Protein AF-A0A936VNC8-F1 (afdb_monomer)

Secondary structure (DSSP, 8-state):
-PPP-------GGGS-HHHHHHHHHHHHHHHS------EEEE--S-HHHHHHHHHSTTTTTT-EEEEETTEEEEEEEGGGHHHHHHHHHHTT--PPP-

Structure (mmCIF, N/CA/C/O backbone):
data_AF-A0A936VNC8-F1
#
_entry.id   AF-A0A936VNC8-F1
#
loop_
_atom_site.group_PDB
_atom_site.id
_atom_site.type_symbol
_atom_site.label_atom_id
_atom_site.label_alt_id
_atom_site.label_comp_id
_atom_site.label_asym_id
_atom_site.label_entity_id
_atom_site.label_seq_id
_atom_site.pdbx_PDB_ins_code
_atom_site.Cartn_x
_atom_site.Cartn_y
_atom_site.Cartn_z
_atom_site.occupancy
_atom_site.B_iso_or_equiv
_atom_site.auth_seq_id
_atom_site.auth_comp_id
_atom_site.auth_asym_id
_atom_site.auth_atom_id
_atom_site.pdbx_PDB_model_num
ATOM 1 N N . MET A 1 1 ? -25.454 -30.195 37.331 1.00 46.62 1 MET A N 1
ATOM 2 C CA . MET A 1 1 ? -26.028 -29.157 36.448 1.00 46.62 1 MET A CA 1
ATOM 3 C C . MET A 1 1 ? -25.389 -27.834 36.845 1.00 46.62 1 MET A C 1
ATOM 5 O O . MET A 1 1 ? -25.536 -27.481 38.009 1.00 46.62 1 MET A O 1
ATOM 9 N N . PRO A 1 2 ? -24.613 -27.156 35.985 1.00 41.59 2 PRO A N 1
ATOM 10 C CA . PRO A 1 2 ? -24.171 -25.800 36.295 1.00 41.59 2 PRO A CA 1
ATOM 11 C C . PRO A 1 2 ? -25.379 -24.846 36.201 1.00 41.59 2 PRO A C 1
ATOM 13 O O . PRO A 1 2 ? -26.286 -25.108 35.404 1.00 41.59 2 PRO A O 1
ATOM 16 N N . PRO A 1 3 ? -25.443 -23.783 37.019 1.00 46.22 3 PRO A N 1
ATOM 17 C CA . PRO A 1 3 ? -26.521 -22.805 36.937 1.00 46.22 3 PRO A CA 1
ATOM 18 C C . PRO A 1 3 ? -26.450 -22.025 35.611 1.00 46.22 3 PRO A C 1
ATOM 20 O O . PRO A 1 3 ? -25.364 -21.881 35.041 1.00 46.22 3 PRO A O 1
ATOM 23 N N . PRO A 1 4 ? -27.588 -21.520 35.103 1.00 52.34 4 PRO A N 1
ATOM 24 C CA . PRO A 1 4 ? -27.605 -20.707 33.897 1.00 52.34 4 PRO A CA 1
ATOM 25 C C . PRO A 1 4 ? -26.870 -19.391 34.164 1.00 52.34 4 PRO A C 1
ATOM 27 O O . PRO A 1 4 ? -27.148 -18.697 35.142 1.00 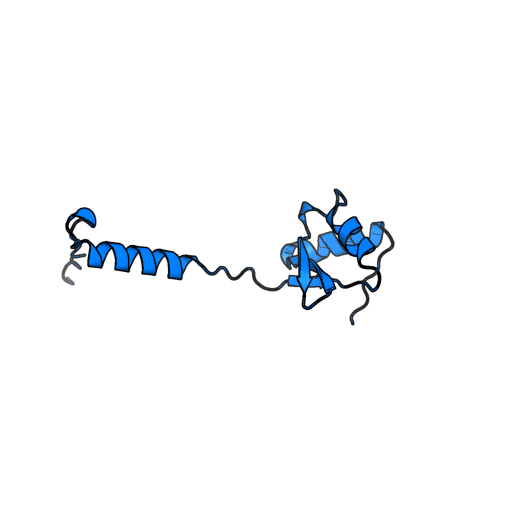52.34 4 PRO A O 1
ATOM 30 N N . ILE A 1 5 ? -25.928 -19.045 33.288 1.00 57.81 5 ILE A N 1
ATOM 31 C CA . ILE A 1 5 ? -25.276 -17.736 33.297 1.00 57.81 5 ILE A CA 1
ATOM 32 C C . ILE A 1 5 ? -26.345 -16.716 32.893 1.00 57.81 5 ILE A C 1
ATOM 34 O O . ILE A 1 5 ? -26.715 -16.624 31.724 1.00 57.81 5 ILE A O 1
ATOM 38 N N . GLN A 1 6 ? -26.885 -15.981 33.865 1.00 53.06 6 GLN A N 1
ATOM 39 C CA . GLN A 1 6 ? -27.715 -14.813 33.590 1.00 53.06 6 GLN A CA 1
ATOM 40 C C . GLN A 1 6 ? -26.813 -13.722 33.011 1.00 53.06 6 GLN A C 1
ATOM 42 O O . GLN A 1 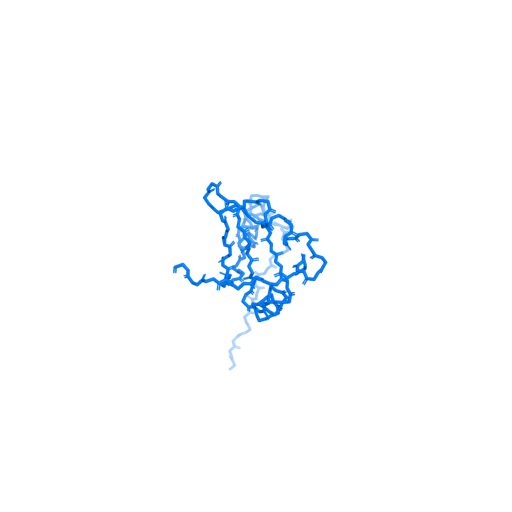6 ? -26.021 -13.110 33.724 1.00 53.06 6 GLN A O 1
ATOM 47 N N . LEU A 1 7 ? -26.931 -13.475 31.708 1.00 53.66 7 LEU A N 1
ATOM 48 C CA . LEU A 1 7 ? -26.474 -12.226 31.108 1.00 53.66 7 LEU A CA 1
ATOM 49 C C . LEU A 1 7 ? -27.412 -11.122 31.605 1.00 53.66 7 LEU A C 1
ATOM 51 O O . LEU A 1 7 ? -28.473 -10.885 31.034 1.00 53.66 7 LEU A O 1
ATOM 55 N N . SER A 1 8 ? -27.056 -10.493 32.723 1.00 57.09 8 SER A N 1
ATOM 56 C CA . SER A 1 8 ? -27.738 -9.303 33.223 1.00 57.09 8 SER A CA 1
ATOM 57 C C . SER A 1 8 ? -27.496 -8.147 32.249 1.00 57.09 8 SER A C 1
ATOM 59 O O . SER A 1 8 ? -26.429 -7.535 32.267 1.00 57.09 8 SER A O 1
ATOM 61 N N . GLY A 1 9 ? -28.461 -7.865 31.379 1.00 61.00 9 GLY A N 1
ATOM 62 C CA . GLY A 1 9 ? -28.442 -6.697 30.504 1.00 61.00 9 GLY A CA 1
ATOM 63 C C . GLY A 1 9 ? -29.726 -5.902 30.678 1.00 61.00 9 GLY A C 1
ATOM 64 O O . GLY A 1 9 ? -30.786 -6.377 30.279 1.00 61.00 9 GLY A O 1
ATOM 65 N N . GLN A 1 10 ? -29.635 -4.710 31.272 1.00 64.25 10 GLN A N 1
ATOM 66 C CA . GLN A 1 10 ? -30.673 -3.700 31.068 1.00 64.25 10 GLN A CA 1
ATOM 67 C C . GLN A 1 10 ? -30.575 -3.174 29.625 1.00 64.25 10 GLN A C 1
ATOM 69 O O . GLN A 1 10 ? -29.463 -3.111 29.086 1.00 64.25 10 GLN A O 1
ATOM 74 N N . PRO A 1 11 ? -31.704 -2.813 28.991 1.00 66.62 11 PRO A N 1
ATOM 75 C CA . PRO A 1 11 ? -31.713 -2.112 27.712 1.00 66.62 11 PRO A CA 1
ATOM 76 C C . PRO A 1 11 ? -30.776 -0.898 27.753 1.00 66.62 11 PRO A C 1
ATOM 78 O O . PRO A 1 11 ? -30.741 -0.163 28.740 1.00 66.62 11 PRO A O 1
ATOM 81 N N . ALA A 1 12 ? -29.982 -0.687 26.699 1.00 62.72 12 ALA A N 1
ATOM 82 C CA . ALA A 1 12 ? -28.958 0.363 26.681 1.00 62.72 12 ALA A CA 1
ATOM 83 C C . ALA A 1 12 ? -29.545 1.774 26.889 1.00 62.72 12 ALA A C 1
ATOM 85 O O . ALA A 1 12 ? -28.882 2.675 27.396 1.00 62.72 12 ALA A O 1
ATOM 86 N N . ASP A 1 13 ? -30.801 1.944 26.505 1.00 70.75 13 ASP A N 1
ATOM 87 C CA . ASP A 1 13 ? -31.668 3.103 26.650 1.00 70.75 13 ASP A CA 1
ATOM 88 C C . ASP A 1 13 ? -32.123 3.383 28.093 1.00 70.75 13 ASP A C 1
ATOM 90 O O . ASP A 1 13 ? -32.429 4.537 28.401 1.00 70.75 13 ASP A O 1
ATOM 94 N N . GLU A 1 14 ? -32.064 2.392 28.988 1.00 79.81 14 GLU A N 1
ATOM 95 C CA . GLU A 1 14 ? -32.303 2.556 30.430 1.00 79.81 14 GLU A CA 1
ATOM 96 C C . GLU A 1 14 ? -31.065 3.062 31.189 1.00 79.81 14 GLU A C 1
ATOM 98 O O . GLU A 1 14 ? -31.171 3.489 32.342 1.00 79.81 14 GLU A O 1
ATOM 103 N N . PHE A 1 15 ? -29.881 3.064 30.566 1.00 78.94 15 PHE A N 1
ATOM 104 C CA . PHE A 1 15 ? -28.675 3.545 31.230 1.00 78.94 15 PHE A CA 1
ATOM 105 C C . PHE A 1 15 ? -28.653 5.077 31.380 1.00 78.94 15 PHE A C 1
ATOM 107 O O . PHE A 1 15 ? -29.044 5.816 30.464 1.00 78.94 15 PHE A O 1
ATOM 114 N N . PRO A 1 16 ? -28.084 5.592 32.491 1.00 90.12 16 PRO A N 1
ATOM 115 C CA . PRO A 1 16 ? -27.771 7.009 32.623 1.00 90.12 16 PRO A CA 1
ATOM 116 C C . PRO A 1 16 ? -26.973 7.511 31.415 1.00 90.12 16 PRO A C 1
ATOM 118 O O . PRO A 1 16 ? -26.106 6.811 30.890 1.00 90.12 16 PRO A O 1
ATOM 121 N N . GLN A 1 17 ? -27.238 8.743 30.976 1.00 86.69 17 GLN A N 1
ATOM 122 C CA . GLN A 1 17 ? -26.612 9.323 29.780 1.00 86.69 17 GLN A CA 1
ATOM 123 C C . GLN A 1 17 ? -25.080 9.205 29.78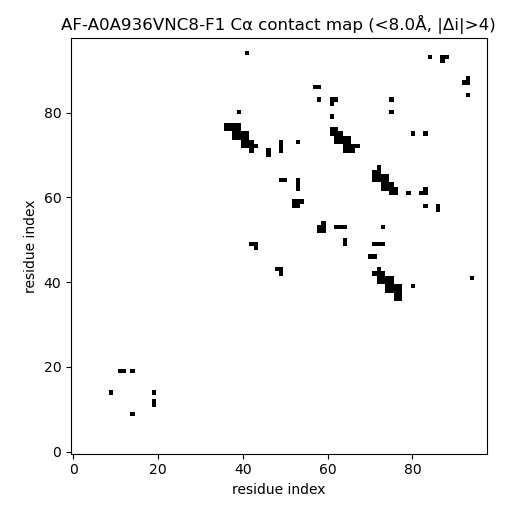9 1.00 86.69 17 GLN A C 1
ATOM 125 O O . GLN A 1 17 ? -24.490 8.840 28.776 1.00 86.69 17 GLN A O 1
ATOM 130 N N . THR A 1 18 ? -24.447 9.426 30.941 1.00 90.44 18 THR A N 1
ATOM 131 C CA . THR A 1 18 ? -22.996 9.293 31.124 1.00 90.44 18 THR A CA 1
ATOM 132 C C . THR A 1 18 ? -22.481 7.891 30.790 1.00 90.44 18 THR A C 1
ATOM 134 O O . THR A 1 18 ? -21.432 7.753 30.167 1.00 90.44 18 THR A O 1
ATOM 137 N N . VAL A 1 19 ? -23.228 6.848 31.164 1.00 88.75 19 VAL A N 1
ATOM 138 C CA . VAL A 1 19 ? -22.857 5.448 30.914 1.00 88.75 19 VAL A CA 1
ATOM 139 C C . VAL A 1 19 ? -22.977 5.116 29.425 1.00 88.75 19 VAL A C 1
ATOM 141 O O . VAL A 1 19 ? -22.095 4.466 28.872 1.00 88.75 19 VAL A O 1
ATOM 144 N N . ARG A 1 20 ? -24.013 5.625 28.745 1.00 87.69 20 ARG A N 1
ATOM 145 C CA . ARG A 1 20 ? -24.165 5.462 27.288 1.00 87.69 20 ARG A CA 1
ATOM 146 C C . ARG A 1 20 ? -23.009 6.100 26.518 1.00 87.69 20 ARG A C 1
ATOM 148 O O . ARG A 1 20 ? -22.380 5.432 25.705 1.00 87.69 20 ARG A O 1
ATOM 155 N N . VAL A 1 21 ? -22.669 7.350 26.844 1.00 91.31 21 VAL A N 1
ATOM 156 C CA . VAL A 1 21 ? -21.540 8.064 26.219 1.00 91.31 21 VAL A CA 1
ATOM 157 C C . VAL A 1 21 ? -20.222 7.320 26.444 1.00 91.31 21 VAL A C 1
ATOM 159 O O . VAL A 1 21 ? -19.417 7.202 25.525 1.00 91.31 21 VAL A O 1
ATOM 162 N N . PHE A 1 22 ? -20.018 6.761 27.640 1.00 91.06 22 PHE A N 1
ATOM 163 C CA . PHE A 1 22 ? -18.839 5.953 27.941 1.00 91.06 22 PHE A CA 1
ATOM 164 C C . PHE A 1 22 ? -18.733 4.703 27.050 1.00 91.06 22 PHE A C 1
ATOM 166 O O . PHE A 1 22 ? -17.667 4.444 26.486 1.00 91.06 22 PHE A O 1
ATOM 173 N N . PHE A 1 23 ? -19.821 3.944 26.881 1.00 90.69 23 PHE A N 1
ATOM 174 C CA . PHE A 1 23 ? -19.825 2.766 26.006 1.00 90.69 23 PHE A CA 1
ATOM 175 C C . PHE A 1 23 ? -19.647 3.126 24.527 1.00 90.69 23 PHE A C 1
ATOM 177 O O . PHE A 1 23 ? -18.933 2.419 23.811 1.00 90.69 23 PHE A O 1
ATOM 184 N N . ASP A 1 24 ? -20.226 4.237 24.074 1.00 89.94 24 ASP A N 1
ATOM 185 C CA . ASP A 1 24 ? -20.027 4.734 22.712 1.00 89.94 24 ASP A CA 1
ATOM 186 C C . ASP A 1 24 ? -18.562 5.106 22.462 1.00 89.94 24 ASP A C 1
ATOM 188 O O . ASP A 1 24 ? -17.989 4.737 21.434 1.00 89.94 24 ASP A O 1
ATOM 192 N N . ASP A 1 25 ? -17.933 5.801 23.409 1.00 93.25 25 ASP A N 1
ATOM 193 C CA . ASP A 1 25 ? -16.523 6.175 23.323 1.00 93.25 25 ASP A CA 1
ATOM 194 C C . ASP A 1 25 ? -15.611 4.947 23.349 1.00 93.25 25 ASP A C 1
ATOM 196 O O . ASP A 1 25 ? -14.652 4.872 22.575 1.00 93.25 25 ASP A O 1
ATOM 200 N N . MET A 1 26 ? -15.920 3.953 24.186 1.00 91.94 26 MET A N 1
ATOM 201 C CA . MET A 1 26 ? -15.214 2.673 24.179 1.00 91.94 26 MET A CA 1
ATOM 202 C C . MET A 1 26 ? -15.343 1.967 22.831 1.00 91.94 26 MET A C 1
ATOM 204 O O . MET A 1 26 ? -14.335 1.554 22.263 1.00 91.94 26 MET A O 1
ATOM 208 N N . THR A 1 27 ? -16.558 1.859 22.297 1.00 90.06 27 THR A N 1
ATOM 209 C CA . THR A 1 27 ? -16.820 1.177 21.023 1.00 90.06 27 THR A CA 1
ATOM 210 C C . THR A 1 27 ? -16.084 1.864 19.876 1.00 90.06 27 THR A C 1
ATOM 212 O O . THR A 1 27 ? -15.439 1.201 19.062 1.00 90.06 27 THR A O 1
ATOM 215 N N . ARG A 1 28 ? -16.090 3.204 19.854 1.00 89.62 28 ARG A N 1
ATOM 216 C CA . ARG A 1 28 ? -15.318 3.988 18.882 1.00 89.62 28 ARG A CA 1
ATOM 217 C C . ARG A 1 28 ? -13.826 3.714 18.992 1.00 89.62 28 ARG A C 1
ATOM 219 O O . ARG A 1 28 ? -13.194 3.463 17.974 1.00 89.62 28 ARG A O 1
ATOM 226 N N . ARG A 1 29 ? -13.258 3.739 20.201 1.00 92.50 29 ARG A N 1
ATOM 227 C CA . ARG A 1 29 ? -11.817 3.514 20.413 1.00 92.50 29 ARG A CA 1
ATOM 228 C C . ARG A 1 29 ? -11.395 2.096 20.045 1.00 92.50 29 ARG A C 1
ATOM 230 O O . ARG A 1 29 ? -10.374 1.930 19.387 1.00 92.50 29 ARG A O 1
ATOM 237 N N . LEU A 1 30 ? -12.190 1.097 20.422 1.00 89.56 30 LEU A N 1
ATOM 238 C CA . LEU A 1 30 ? -11.920 -0.308 20.111 1.00 89.56 30 LEU A CA 1
ATOM 239 C C . LEU A 1 30 ? -11.959 -0.583 18.599 1.00 89.56 30 LEU A C 1
ATOM 241 O O . LEU A 1 30 ? -11.189 -1.406 18.117 1.00 89.56 30 LEU A O 1
ATOM 245 N N . GLY A 1 31 ? -12.811 0.120 17.847 1.00 86.44 31 GLY A N 1
ATOM 246 C CA . GLY A 1 31 ? -12.905 -0.003 16.387 1.00 86.44 31 GLY A CA 1
ATOM 247 C C . GLY A 1 31 ? -12.045 0.979 15.582 1.00 86.44 31 GLY A C 1
ATOM 248 O O . GLY A 1 31 ? -12.066 0.919 14.351 1.00 86.44 31 GLY A O 1
ATOM 249 N N . ALA A 1 32 ? -11.327 1.898 16.237 1.00 90.56 32 ALA A N 1
ATOM 250 C CA . ALA A 1 32 ? -10.627 2.998 15.567 1.00 90.56 32 ALA A CA 1
ATOM 251 C C . ALA A 1 32 ? -9.364 2.553 14.821 1.00 90.56 32 ALA A C 1
ATOM 253 O O . ALA A 1 32 ? -8.973 3.186 13.841 1.00 90.56 32 ALA A O 1
ATOM 254 N N . LEU A 1 33 ? -8.716 1.486 15.288 1.00 91.50 33 LEU A N 1
ATOM 255 C CA . LEU A 1 33 ? -7.472 0.991 14.717 1.00 91.50 33 LEU A CA 1
ATOM 256 C C . LEU A 1 33 ? -7.718 -0.310 13.967 1.00 91.50 33 LEU A C 1
ATOM 258 O O . LEU A 1 33 ? -8.407 -1.209 14.446 1.00 91.50 33 LEU A O 1
ATOM 262 N N . ARG A 1 34 ? -7.127 -0.406 12.778 1.00 86.75 34 ARG A N 1
ATOM 263 C CA . ARG A 1 34 ? -7.098 -1.628 11.979 1.00 86.75 34 ARG A CA 1
ATOM 264 C C . ARG A 1 34 ? -5.658 -1.926 11.623 1.00 86.75 34 ARG A C 1
ATOM 266 O O . ARG A 1 34 ? -4.986 -1.083 11.035 1.00 86.75 34 ARG A O 1
ATOM 273 N N . ASP A 1 35 ? -5.214 -3.122 11.975 1.00 89.44 35 ASP A N 1
ATOM 274 C CA . ASP A 1 35 ? -3.970 -3.661 11.453 1.00 89.44 35 ASP A CA 1
ATOM 275 C C . ASP A 1 35 ? -4.249 -4.235 10.059 1.00 89.44 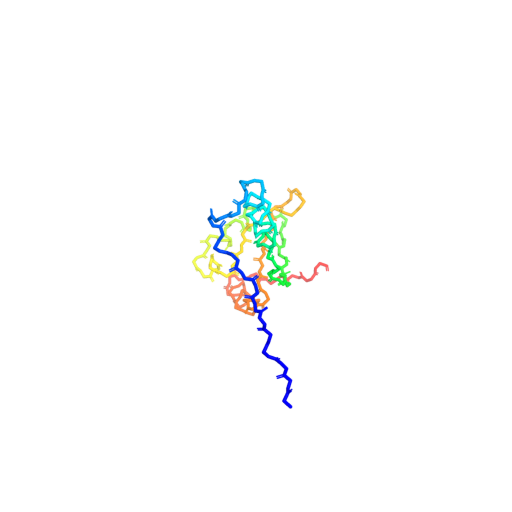35 ASP A C 1
ATOM 277 O O . ASP A 1 35 ? -5.137 -5.071 9.888 1.00 89.44 35 ASP A O 1
ATOM 281 N N . SER A 1 36 ? -3.531 -3.725 9.061 1.00 84.00 36 SER A N 1
ATOM 282 C CA . SER A 1 36 ? -3.617 -4.195 7.671 1.00 84.00 36 SER A CA 1
ATOM 283 C C . SER A 1 36 ? -2.447 -5.100 7.285 1.00 84.00 36 SER A C 1
ATOM 285 O O . SER A 1 36 ? -2.314 -5.464 6.122 1.00 84.00 36 SER A O 1
ATOM 287 N N . GLY A 1 37 ? -1.612 -5.478 8.255 1.00 88.31 37 GLY A N 1
ATOM 288 C CA . GLY A 1 37 ? -0.476 -6.357 8.057 1.00 88.31 37 GLY A CA 1
ATOM 289 C C . GLY A 1 37 ? 0.721 -5.667 7.408 1.00 88.31 37 GLY A C 1
ATOM 290 O O . GLY A 1 37 ? 0.903 -4.449 7.471 1.00 88.31 37 GLY A O 1
ATOM 291 N N . LYS A 1 38 ? 1.585 -6.490 6.812 1.00 91.12 38 LYS A N 1
ATOM 292 C CA . LYS A 1 38 ? 2.817 -6.039 6.163 1.00 91.12 38 LYS A CA 1
ATOM 293 C C . LYS A 1 38 ? 2.508 -5.459 4.791 1.00 91.12 38 LYS A C 1
ATOM 295 O O . LYS A 1 38 ? 1.664 -5.970 4.064 1.00 91.12 38 LYS A O 1
ATOM 300 N N . GLN A 1 39 ? 3.245 -4.416 4.433 1.00 93.50 39 GLN A N 1
ATOM 301 C CA . GLN A 1 39 ? 3.193 -3.821 3.105 1.00 93.50 39 GLN A CA 1
ATOM 302 C C . GLN A 1 39 ? 4.612 -3.659 2.579 1.00 93.50 39 GLN A C 1
ATOM 304 O O . GLN A 1 39 ? 5.523 -3.272 3.316 1.00 93.50 39 GLN A O 1
ATOM 309 N N . LEU A 1 40 ? 4.795 -3.957 1.298 1.00 93.12 40 LEU A N 1
ATOM 310 C CA . LEU A 1 40 ? 6.018 -3.634 0.589 1.00 93.12 40 LEU A CA 1
ATOM 311 C C . LEU A 1 40 ? 6.011 -2.137 0.265 1.00 93.12 40 LEU A C 1
ATOM 313 O O . LEU A 1 40 ? 5.069 -1.619 -0.335 1.00 93.12 40 LEU A O 1
ATOM 317 N N . LEU A 1 41 ? 7.092 -1.465 0.651 1.00 94.19 41 LEU A N 1
ATOM 318 C CA . LEU A 1 41 ? 7.359 -0.073 0.320 1.00 94.19 41 LEU A CA 1
ATOM 319 C C . LEU A 1 41 ? 8.193 -0.006 -0.963 1.00 94.19 41 LEU A C 1
ATOM 321 O O . LEU A 1 41 ? 9.260 -0.615 -1.045 1.00 94.19 41 LEU A O 1
ATOM 325 N N . LEU A 1 42 ? 7.709 0.734 -1.956 1.00 94.06 42 LEU A N 1
ATOM 326 C CA . LEU A 1 42 ? 8.446 1.052 -3.173 1.00 94.06 42 LEU A CA 1
ATOM 327 C C . LEU A 1 42 ? 8.737 2.549 -3.220 1.00 94.06 42 LEU A C 1
ATOM 329 O O . LEU A 1 42 ? 7.824 3.377 -3.204 1.00 94.06 42 LEU A O 1
ATOM 333 N N . GLU A 1 43 ? 10.019 2.870 -3.329 1.00 93.25 43 GLU A N 1
ATOM 334 C CA . GLU A 1 43 ? 10.533 4.230 -3.441 1.00 93.25 43 GLU A CA 1
ATOM 335 C C . GLU A 1 43 ? 11.158 4.438 -4.822 1.00 93.25 43 GLU A C 1
ATOM 337 O O . GLU A 1 43 ? 11.581 3.488 -5.490 1.00 93.25 43 GLU A O 1
ATOM 342 N N . ALA A 1 44 ? 11.210 5.692 -5.255 1.00 91.50 44 ALA A N 1
ATOM 343 C CA . ALA A 1 44 ? 11.906 6.100 -6.462 1.00 91.50 44 ALA A CA 1
ATOM 344 C C . ALA A 1 44 ? 12.550 7.468 -6.240 1.00 91.50 44 ALA A C 1
ATOM 346 O O . ALA A 1 44 ? 12.009 8.299 -5.509 1.00 91.50 44 ALA A O 1
ATOM 347 N N . ASP A 1 45 ? 13.677 7.705 -6.909 1.00 89.69 45 ASP A N 1
ATOM 348 C CA . ASP A 1 45 ? 14.329 9.019 -6.913 1.00 89.69 45 ASP A CA 1
ATOM 349 C C . ASP A 1 45 ? 13.470 10.072 -7.630 1.00 89.69 45 ASP A C 1
ATOM 351 O O . ASP A 1 45 ? 13.492 11.247 -7.269 1.00 89.69 45 ASP A O 1
ATOM 355 N N . ASP A 1 46 ? 12.689 9.641 -8.628 1.00 90.00 46 ASP A N 1
ATOM 356 C CA . ASP A 1 46 ? 11.712 10.477 -9.318 1.00 90.00 46 ASP A CA 1
ATOM 357 C C . ASP A 1 46 ? 10.320 10.360 -8.655 1.00 90.00 46 ASP A C 1
ATOM 359 O O . ASP A 1 46 ? 9.660 9.319 -8.779 1.00 90.00 46 ASP A O 1
ATOM 363 N N . PRO A 1 47 ? 9.824 11.416 -7.984 1.00 80.69 47 PRO A N 1
ATOM 364 C CA . PRO A 1 47 ? 8.510 11.404 -7.345 1.00 80.69 47 PRO A CA 1
ATOM 365 C C . PRO A 1 47 ? 7.342 11.331 -8.345 1.00 80.69 47 PRO A C 1
ATOM 367 O O . PRO A 1 47 ? 6.250 10.868 -7.988 1.00 80.69 47 PRO A O 1
ATOM 370 N N . PHE A 1 48 ? 7.538 11.753 -9.599 1.00 90.75 48 PHE A N 1
ATOM 371 C CA . PHE A 1 48 ? 6.494 11.679 -10.623 1.00 90.75 48 PHE A CA 1
ATOM 372 C C . PHE A 1 48 ? 6.244 10.240 -11.063 1.00 90.75 48 PHE A C 1
ATOM 374 O O . PHE A 1 48 ? 5.088 9.861 -11.265 1.00 90.75 48 PHE A O 1
ATOM 381 N N . LEU A 1 49 ? 7.294 9.416 -11.111 1.00 94.25 49 LEU A N 1
ATOM 382 C CA . LEU A 1 49 ? 7.195 8.004 -11.471 1.00 94.25 49 LEU A CA 1
ATOM 383 C C . LEU A 1 49 ? 6.209 7.251 -10.569 1.00 94.25 49 LEU A C 1
ATOM 385 O O . LEU A 1 49 ? 5.364 6.503 -11.057 1.00 94.25 49 LEU A O 1
ATOM 389 N N . LEU A 1 50 ? 6.283 7.454 -9.253 1.00 94.62 50 LEU A N 1
ATOM 390 C CA . LEU A 1 50 ? 5.400 6.771 -8.302 1.00 94.62 50 LEU A CA 1
ATOM 391 C C . LEU A 1 50 ? 3.941 7.187 -8.481 1.00 94.62 50 LEU A C 1
ATOM 393 O O . LEU A 1 50 ? 3.043 6.347 -8.425 1.00 94.62 50 LEU A O 1
ATOM 397 N N . THR A 1 51 ? 3.710 8.470 -8.758 1.00 93.25 51 THR A N 1
ATOM 398 C CA . THR A 1 51 ? 2.372 8.997 -9.040 1.00 93.25 51 THR A CA 1
ATOM 399 C C . THR A 1 51 ? 1.825 8.439 -10.353 1.00 93.25 51 THR A C 1
ATOM 401 O O . THR A 1 51 ? 0.653 8.068 -10.436 1.00 93.25 51 THR A O 1
ATOM 404 N N . GLU A 1 52 ? 2.661 8.324 -11.384 1.00 94.75 52 GLU A N 1
ATOM 405 C CA . GLU A 1 52 ? 2.272 7.711 -12.651 1.00 94.75 52 GLU A CA 1
ATOM 406 C C . GLU A 1 52 ? 1.919 6.228 -12.459 1.00 94.75 52 GLU A C 1
ATOM 408 O O . GLU A 1 52 ? 0.843 5.783 -12.865 1.00 94.75 52 GLU A O 1
ATOM 413 N N . LEU A 1 53 ? 2.785 5.469 -11.782 1.00 95.06 53 LEU A N 1
ATOM 414 C CA . LEU A 1 53 ? 2.570 4.054 -11.481 1.00 95.06 53 LEU A CA 1
ATOM 415 C C . LEU A 1 53 ? 1.296 3.831 -10.653 1.00 95.06 53 LEU A C 1
ATOM 417 O O . LEU A 1 53 ? 0.546 2.905 -10.959 1.00 95.06 53 LEU A O 1
ATOM 421 N N . ALA A 1 54 ? 1.006 4.698 -9.677 1.00 95.06 54 ALA A N 1
ATOM 422 C CA . ALA A 1 54 ? -0.226 4.651 -8.885 1.00 95.06 54 ALA A CA 1
ATOM 423 C C . ALA A 1 54 ? -1.493 4.821 -9.737 1.00 95.06 54 ALA A C 1
ATOM 425 O O . ALA A 1 54 ? -2.520 4.211 -9.457 1.00 95.06 54 ALA A O 1
ATOM 426 N N . ASN A 1 55 ? -1.430 5.641 -10.788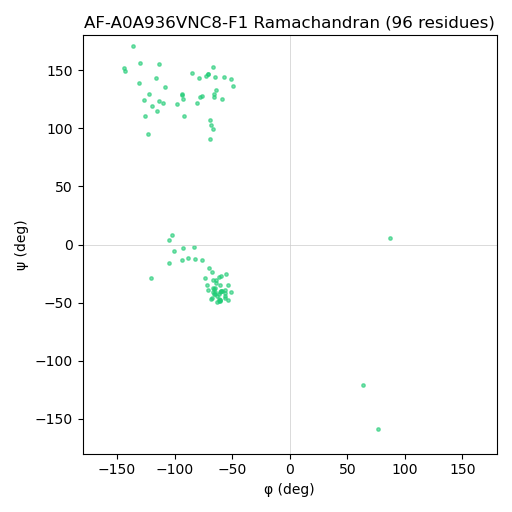 1.00 95.19 55 ASN A N 1
ATOM 427 C CA . ASN A 1 55 ? -2.582 5.945 -11.636 1.00 95.19 55 ASN A CA 1
ATOM 428 C C . ASN A 1 55 ? -2.758 4.964 -12.805 1.00 95.19 55 ASN A C 1
ATOM 430 O O . ASN A 1 55 ? -3.807 4.953 -13.456 1.00 95.19 55 ASN A O 1
ATOM 434 N N . ARG A 1 56 ? -1.766 4.109 -13.084 1.00 95.38 56 ARG A N 1
ATOM 435 C CA . ARG A 1 56 ? -1.855 3.143 -14.185 1.00 95.38 56 ARG A CA 1
ATOM 436 C C . ARG A 1 56 ? -2.975 2.124 -13.930 1.00 95.38 56 ARG A C 1
ATOM 438 O O . ARG A 1 56 ? -2.998 1.509 -12.864 1.00 95.38 56 ARG A O 1
ATOM 445 N N . PRO A 1 57 ? -3.854 1.836 -14.913 1.00 95.06 57 PRO A N 1
ATOM 446 C CA . PRO A 1 57 ? -5.000 0.941 -14.718 1.00 95.06 57 PRO A CA 1
ATOM 447 C C . PRO A 1 57 ? -4.649 -0.444 -14.164 1.00 95.06 57 PRO A C 1
ATOM 449 O O . PRO A 1 57 ? -5.416 -0.996 -13.383 1.00 95.06 57 PRO A O 1
ATOM 452 N N . ALA A 1 58 ? -3.487 -0.985 -14.545 1.00 94.06 58 ALA A N 1
ATOM 453 C CA . ALA A 1 58 ? -3.012 -2.297 -14.110 1.00 94.06 58 ALA A CA 1
ATOM 454 C C . ALA A 1 58 ? -2.472 -2.331 -12.667 1.00 94.06 58 ALA A C 1
ATOM 456 O O . ALA A 1 58 ? -2.239 -3.418 -12.146 1.00 94.06 58 ALA A O 1
ATOM 457 N N . LEU A 1 59 ? -2.233 -1.168 -12.055 1.00 95.56 59 LEU A N 1
ATOM 458 C CA . LEU A 1 59 ? -1.631 -1.027 -10.727 1.00 95.56 59 LEU A CA 1
ATOM 459 C C . LEU A 1 59 ? -2.544 -0.293 -9.741 1.00 95.56 59 LEU A C 1
ATOM 461 O O . LEU A 1 59 ? -2.497 -0.608 -8.561 1.00 95.56 59 LEU A O 1
ATOM 465 N N . ARG A 1 60 ? -3.415 0.617 -10.198 1.00 94.88 60 ARG A N 1
ATOM 466 C CA . ARG A 1 60 ? -4.215 1.509 -9.335 1.00 94.88 60 ARG A CA 1
ATOM 467 C C . ARG A 1 60 ? -5.074 0.815 -8.278 1.00 94.88 60 ARG A C 1
ATOM 469 O O . ARG A 1 60 ? -5.443 1.438 -7.293 1.00 94.88 60 ARG A O 1
ATOM 476 N N . THR A 1 61 ? -5.460 -0.440 -8.510 1.00 95.38 61 THR A N 1
ATOM 477 C CA . THR A 1 61 ? -6.259 -1.231 -7.559 1.00 95.38 61 THR A CA 1
ATOM 478 C C . THR A 1 61 ? -5.404 -2.094 -6.637 1.00 95.38 61 THR A C 1
ATOM 480 O O . THR A 1 61 ? -5.934 -2.626 -5.673 1.00 95.38 61 THR A O 1
ATOM 483 N N . LEU A 1 62 ? -4.117 -2.252 -6.954 1.00 95.44 62 LEU A N 1
ATOM 484 C CA . LEU A 1 62 ? -3.158 -3.120 -6.266 1.00 95.44 62 LEU A CA 1
ATOM 485 C C . LEU A 1 62 ? -2.180 -2.332 -5.386 1.00 95.44 62 LEU A C 1
ATOM 487 O O . LEU A 1 62 ? -1.462 -2.910 -4.579 1.00 95.44 62 LEU A O 1
ATOM 491 N N . VAL A 1 63 ? -2.083 -1.016 -5.587 1.00 95.75 63 VAL A N 1
ATOM 492 C CA . VAL A 1 63 ? -1.123 -0.158 -4.888 1.00 95.75 63 VAL A CA 1
ATOM 493 C C . VAL A 1 63 ? -1.815 1.059 -4.302 1.00 95.75 63 VAL A C 1
ATOM 495 O O . VAL A 1 63 ? -2.857 1.501 -4.787 1.00 95.75 63 VAL A O 1
ATOM 498 N N . ARG A 1 64 ? -1.209 1.635 -3.267 1.00 95.06 64 ARG A N 1
ATOM 499 C CA . ARG A 1 64 ? -1.642 2.899 -2.672 1.00 95.06 64 ARG A CA 1
ATOM 500 C C . ARG A 1 64 ? -0.496 3.891 -2.723 1.00 95.06 64 ARG A C 1
ATOM 502 O O . ARG A 1 64 ? 0.608 3.578 -2.287 1.00 95.06 64 ARG A O 1
ATOM 509 N N . LEU A 1 65 ? -0.766 5.086 -3.236 1.00 94.88 65 LEU A N 1
ATOM 510 C CA . LEU A 1 65 ? 0.168 6.197 -3.116 1.00 94.88 65 LEU A CA 1
ATOM 511 C C . LEU A 1 65 ? 0.060 6.771 -1.704 1.00 94.88 65 LEU A C 1
ATOM 513 O O . LEU A 1 65 ? -1.035 7.100 -1.248 1.00 94.88 65 LEU A O 1
ATOM 517 N N . ALA A 1 66 ? 1.191 6.869 -1.022 1.00 93.88 66 ALA A N 1
ATOM 518 C CA . ALA A 1 66 ? 1.297 7.428 0.314 1.00 93.88 66 ALA A CA 1
ATOM 519 C C . ALA A 1 66 ? 2.518 8.345 0.408 1.00 93.88 66 ALA A C 1
ATOM 521 O O . ALA A 1 66 ? 3.362 8.374 -0.486 1.00 93.88 66 ALA A O 1
ATOM 522 N N . THR A 1 67 ? 2.616 9.069 1.516 1.00 93.44 67 THR A N 1
ATOM 523 C CA . THR A 1 67 ? 3.812 9.831 1.876 1.00 93.44 67 THR A CA 1
ATOM 524 C C . THR A 1 67 ? 4.462 9.145 3.069 1.00 93.44 67 THR A C 1
ATOM 526 O O . THR A 1 67 ? 3.815 8.979 4.104 1.00 93.44 67 THR A O 1
ATOM 529 N N . VAL A 1 68 ? 5.720 8.727 2.925 1.00 90.50 68 VAL A N 1
ATOM 530 C CA . VAL A 1 68 ? 6.519 8.124 4.000 1.00 90.50 68 VAL A CA 1
ATOM 531 C C . VAL A 1 68 ? 7.685 9.061 4.299 1.00 90.50 68 VAL A C 1
ATOM 533 O O . VAL A 1 68 ? 8.525 9.334 3.443 1.00 90.50 68 VAL A O 1
ATOM 536 N N . GLY A 1 69 ? 7.696 9.624 5.510 1.00 88.69 69 GLY A N 1
ATOM 537 C CA . GLY A 1 69 ? 8.557 10.764 5.828 1.00 88.69 69 GLY A CA 1
ATOM 538 C C . GLY A 1 69 ? 8.171 11.983 4.985 1.00 88.69 69 GLY A C 1
ATOM 539 O O . GLY A 1 69 ? 7.030 12.433 5.037 1.00 88.69 69 GLY A O 1
ATOM 540 N N . GLU A 1 70 ? 9.113 12.491 4.190 1.00 88.38 70 GLU A N 1
ATOM 541 C CA . GLU A 1 70 ? 8.905 13.637 3.287 1.00 88.38 70 GLU A CA 1
ATOM 542 C C . GLU A 1 70 ? 8.785 13.230 1.810 1.00 88.38 70 GLU A C 1
ATOM 544 O O . GLU A 1 70 ? 8.711 14.090 0.931 1.00 88.38 70 GLU A O 1
ATOM 549 N N . ARG A 1 71 ? 8.793 11.925 1.507 1.00 89.25 71 ARG A N 1
ATOM 550 C CA . ARG A 1 71 ? 8.837 11.423 0.130 1.00 89.25 71 ARG A CA 1
ATOM 551 C C . ARG A 1 71 ? 7.578 10.637 -0.228 1.00 89.25 71 ARG A C 1
ATOM 553 O O . ARG A 1 71 ? 7.036 9.923 0.621 1.00 89.25 71 ARG A O 1
ATOM 560 N N . PRO A 1 72 ? 7.095 10.750 -1.478 1.00 93.06 72 PRO A N 1
ATOM 561 C CA . PRO A 1 72 ? 6.056 9.861 -1.964 1.00 93.06 72 PRO A CA 1
ATOM 562 C C . PRO A 1 72 ? 6.596 8.433 -2.027 1.00 93.06 72 PRO A C 1
ATOM 564 O O . PRO A 1 72 ? 7.755 8.206 -2.370 1.00 93.06 72 PRO A O 1
ATOM 567 N N . ALA A 1 73 ? 5.734 7.475 -1.717 1.00 94.81 73 ALA A N 1
ATOM 568 C CA . ALA A 1 73 ? 6.028 6.059 -1.790 1.00 94.81 73 ALA A CA 1
ATOM 569 C C . ALA A 1 73 ? 4.795 5.282 -2.254 1.00 94.81 73 ALA A C 1
ATOM 571 O O . ALA A 1 73 ? 3.649 5.687 -2.033 1.00 94.81 73 ALA A O 1
ATOM 572 N N . LEU A 1 74 ? 5.037 4.146 -2.895 1.00 95.19 74 LEU A N 1
ATOM 573 C CA . LEU A 1 74 ? 3.994 3.194 -3.243 1.00 95.19 74 LEU A CA 1
ATOM 574 C C . LEU A 1 74 ? 3.954 2.082 -2.204 1.00 95.19 74 LEU A C 1
ATOM 576 O O . LEU A 1 74 ? 4.932 1.364 -2.008 1.00 95.19 74 LEU A O 1
ATOM 580 N N . LEU A 1 75 ? 2.801 1.937 -1.564 1.00 95.88 75 LEU A N 1
ATOM 581 C CA . LEU A 1 75 ? 2.505 0.848 -0.649 1.00 95.88 75 LEU A CA 1
ATOM 582 C C . LEU A 1 75 ? 1.807 -0.273 -1.409 1.00 95.88 75 LEU A C 1
ATOM 584 O O . LEU A 1 75 ? 0.810 -0.044 -2.102 1.00 95.88 75 LEU A O 1
ATOM 588 N N . VAL A 1 76 ? 2.333 -1.482 -1.262 1.00 95.69 76 VAL A N 1
ATOM 589 C CA . VAL A 1 76 ? 1.812 -2.692 -1.896 1.00 95.69 76 VAL A CA 1
ATOM 590 C C . VAL A 1 76 ? 1.418 -3.682 -0.798 1.00 95.69 76 VAL A C 1
ATOM 592 O O . VAL A 1 76 ? 2.290 -4.071 -0.018 1.00 95.69 76 VAL A O 1
ATOM 595 N N . PRO A 1 77 ? 0.139 -4.084 -0.704 1.00 94.62 77 PRO A N 1
ATOM 596 C CA . PRO A 1 77 ? -0.279 -5.171 0.179 1.00 94.62 77 PRO A CA 1
ATOM 597 C C . PRO A 1 77 ? 0.479 -6.467 -0.136 1.00 94.62 77 PRO A C 1
ATOM 599 O O . PRO A 1 77 ? 0.770 -6.745 -1.302 1.00 94.62 77 PRO A O 1
ATOM 602 N N . ASP A 1 78 ? 0.797 -7.256 0.891 1.00 94.00 78 ASP A N 1
ATOM 603 C CA . ASP A 1 78 ? 1.540 -8.520 0.750 1.00 94.00 78 ASP A CA 1
ATOM 604 C C . ASP A 1 78 ? 0.837 -9.485 -0.226 1.00 94.00 78 ASP A C 1
ATOM 606 O O . ASP A 1 78 ? 1.470 -10.097 -1.089 1.00 94.00 78 ASP A O 1
ATOM 610 N N . GLU A 1 79 ? -0.498 -9.532 -0.182 1.00 93.44 79 GLU A N 1
ATOM 611 C CA . GLU A 1 79 ? -1.327 -10.343 -1.077 1.00 93.44 79 GLU A CA 1
ATOM 612 C C . GLU A 1 79 ? -1.183 -9.982 -2.568 1.00 93.44 79 GLU A C 1
ATOM 614 O O . GLU A 1 79 ? -1.316 -10.850 -3.436 1.00 93.44 79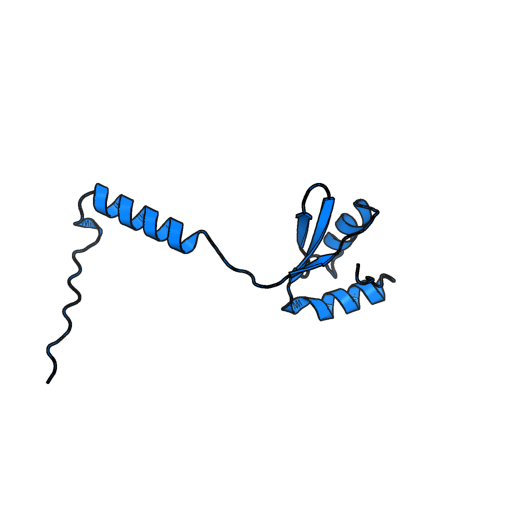 GLU A O 1
ATOM 619 N N . ASP A 1 80 ? -0.854 -8.725 -2.873 1.00 95.25 80 ASP A N 1
ATOM 620 C CA . ASP A 1 80 ? -0.762 -8.198 -4.235 1.00 95.25 80 ASP A CA 1
ATOM 621 C C . ASP A 1 80 ? 0.683 -8.118 -4.751 1.00 95.25 80 ASP A C 1
ATOM 623 O O . ASP A 1 80 ? 0.907 -7.841 -5.937 1.00 95.25 80 ASP A O 1
ATOM 627 N N . GLU A 1 81 ? 1.683 -8.408 -3.911 1.00 94.38 81 GLU A N 1
ATOM 628 C CA . GLU A 1 81 ? 3.099 -8.217 -4.234 1.00 94.38 81 GLU A CA 1
ATOM 629 C C . GLU A 1 81 ? 3.490 -8.913 -5.548 1.00 94.38 81 GLU A C 1
ATOM 631 O O . GLU A 1 81 ? 4.109 -8.316 -6.437 1.00 94.38 81 GLU A O 1
ATOM 636 N N . ALA A 1 82 ? 3.101 -10.178 -5.718 1.00 94.69 82 ALA A N 1
ATOM 637 C CA . ALA A 1 82 ? 3.432 -10.945 -6.915 1.00 94.69 82 ALA A CA 1
ATOM 638 C C . ALA A 1 82 ? 2.775 -10.367 -8.182 1.00 94.69 82 ALA A C 1
ATOM 640 O O . ALA A 1 82 ? 3.388 -10.366 -9.258 1.00 94.69 82 ALA A O 1
ATOM 641 N N . ALA A 1 83 ? 1.541 -9.870 -8.071 1.00 95.88 83 ALA A N 1
ATOM 642 C CA . ALA A 1 83 ? 0.826 -9.247 -9.179 1.00 95.88 83 AL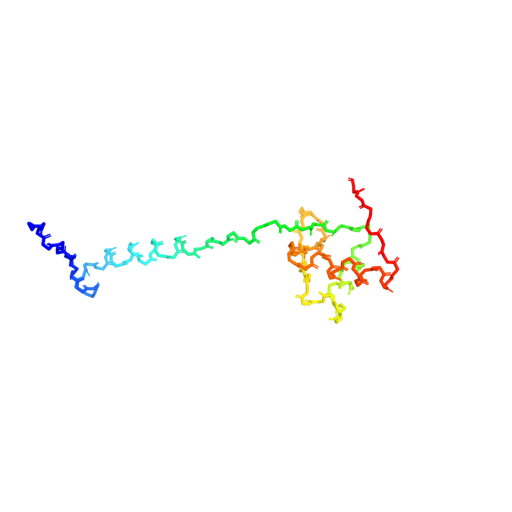A A CA 1
ATOM 643 C C . ALA A 1 83 ? 1.487 -7.921 -9.569 1.00 95.88 83 ALA A C 1
ATOM 645 O O . ALA A 1 83 ? 1.799 -7.714 -10.746 1.00 95.88 83 ALA A O 1
ATOM 646 N N . VAL A 1 84 ? 1.801 -7.079 -8.584 1.00 96.06 84 VAL A N 1
ATOM 647 C CA . VAL A 1 84 ? 2.495 -5.804 -8.787 1.00 96.06 84 VAL A CA 1
ATOM 648 C C . VAL A 1 84 ? 3.867 -6.025 -9.413 1.00 96.06 84 VAL A C 1
ATOM 650 O O . VAL A 1 84 ? 4.164 -5.418 -10.441 1.00 96.06 84 VAL A O 1
ATOM 653 N N . ARG A 1 85 ? 4.678 -6.962 -8.905 1.00 95.00 85 ARG A N 1
ATOM 654 C CA . ARG A 1 85 ? 5.989 -7.297 -9.495 1.00 95.00 85 ARG A CA 1
ATOM 655 C C . ARG A 1 85 ? 5.884 -7.702 -10.964 1.00 95.00 85 ARG A C 1
ATOM 657 O O . ARG A 1 85 ? 6.709 -7.288 -11.778 1.00 95.00 85 ARG A O 1
ATOM 664 N N . ARG A 1 86 ? 4.870 -8.494 -11.331 1.00 95.81 86 ARG A N 1
ATOM 665 C CA . ARG A 1 86 ? 4.629 -8.879 -12.733 1.00 95.81 86 ARG A CA 1
ATOM 666 C C . ARG A 1 86 ? 4.271 -7.671 -13.594 1.00 95.81 86 ARG A C 1
ATOM 668 O O . ARG A 1 86 ? 4.774 -7.577 -14.711 1.00 95.81 86 ARG A O 1
ATOM 675 N N . GLN A 1 87 ? 3.428 -6.766 -13.100 1.00 96.25 87 GLN A N 1
ATOM 676 C CA . GLN A 1 87 ? 3.059 -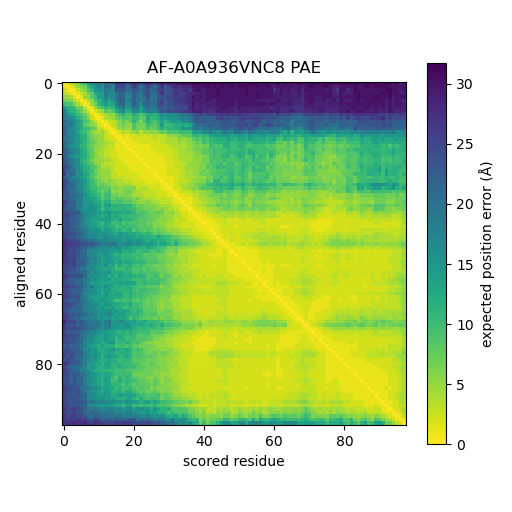5.557 -13.839 1.00 96.25 87 GLN A CA 1
ATOM 677 C C . GLN A 1 87 ? 4.248 -4.607 -13.989 1.00 96.25 87 GLN A C 1
ATOM 679 O O . GLN A 1 87 ? 4.538 -4.187 -15.103 1.00 96.25 87 GLN A O 1
ATOM 684 N N . LEU A 1 88 ? 5.006 -4.355 -12.919 1.00 95.38 88 LEU A N 1
ATOM 685 C CA . LEU A 1 88 ? 6.228 -3.548 -12.971 1.00 95.38 88 LEU A CA 1
ATOM 686 C C . LEU A 1 88 ? 7.225 -4.103 -13.993 1.00 95.38 88 LEU A C 1
ATOM 688 O O . LEU A 1 88 ? 7.710 -3.356 -14.838 1.00 95.38 88 LEU A O 1
ATOM 692 N N . LYS A 1 89 ? 7.434 -5.426 -14.008 1.00 95.44 89 LYS A N 1
ATOM 693 C CA . LYS A 1 89 ? 8.301 -6.077 -14.997 1.00 95.44 89 LYS A CA 1
ATOM 694 C C . LYS A 1 89 ? 7.821 -5.859 -16.437 1.00 95.44 89 LYS A C 1
ATOM 696 O O . LYS A 1 89 ? 8.647 -5.613 -17.309 1.00 95.44 89 LYS A O 1
ATOM 701 N N . LYS A 1 90 ? 6.509 -5.924 -16.701 1.00 95.06 90 LYS A N 1
ATOM 702 C CA . LYS A 1 90 ? 5.939 -5.628 -18.035 1.00 95.06 90 LYS A CA 1
ATOM 703 C C . LYS A 1 90 ? 6.156 -4.175 -18.455 1.00 95.06 90 LYS A C 1
ATOM 705 O O . LYS A 1 90 ? 6.273 -3.903 -19.642 1.00 95.06 90 LYS A O 1
ATOM 710 N N . LEU A 1 91 ? 6.205 -3.267 -17.485 1.00 92.94 91 LEU A N 1
ATOM 711 C CA . LEU A 1 91 ? 6.484 -1.850 -17.694 1.00 92.94 91 LEU A CA 1
ATOM 712 C C . LEU A 1 91 ? 7.988 -1.536 -17.795 1.00 92.94 91 LEU A C 1
ATOM 714 O O . LEU A 1 91 ? 8.345 -0.388 -18.024 1.00 92.94 91 LEU A O 1
ATOM 718 N N . GLY A 1 92 ? 8.863 -2.536 -17.642 1.00 94.38 92 GLY A N 1
ATOM 719 C CA . GLY A 1 92 ? 10.317 -2.367 -17.699 1.00 94.38 92 GLY A CA 1
ATOM 720 C C . GLY A 1 92 ? 10.969 -1.997 -16.364 1.00 94.38 92 GLY A C 1
ATOM 721 O O . GLY A 1 92 ? 12.179 -1.788 -16.321 1.00 94.38 92 GLY A O 1
ATOM 722 N N . TYR A 1 93 ? 10.212 -1.963 -15.265 1.00 93.38 93 TYR A N 1
ATOM 723 C CA . TYR A 1 93 ? 10.740 -1.660 -13.937 1.00 93.38 93 TYR A CA 1
ATOM 724 C C . TYR A 1 93 ? 11.111 -2.940 -13.182 1.00 93.38 93 TYR A C 1
ATOM 726 O O . TYR A 1 93 ? 10.311 -3.868 -13.042 1.00 93.38 93 TYR A O 1
ATOM 734 N N . LEU A 1 94 ? 12.331 -2.967 -12.647 1.00 89.94 94 LEU A N 1
ATOM 735 C CA . LEU A 1 94 ? 12.835 -4.026 -11.775 1.00 89.94 94 LEU A CA 1
ATOM 736 C C . LEU A 1 94 ? 13.289 -3.393 -10.455 1.00 89.94 94 LEU A C 1
ATOM 738 O O . LEU A 1 94 ? 14.418 -2.903 -10.380 1.00 89.94 94 LEU A O 1
ATOM 742 N N . PRO A 1 95 ? 12.423 -3.380 -9.423 1.00 85.19 95 PRO A N 1
ATOM 743 C CA . PRO A 1 95 ? 12.782 -2.843 -8.119 1.00 85.19 95 PRO A CA 1
ATOM 744 C C . PRO A 1 95 ? 13.991 -3.590 -7.556 1.00 85.19 95 PRO A C 1
ATOM 746 O O . PRO A 1 95 ? 13.974 -4.822 -7.449 1.00 85.19 95 PRO A O 1
ATOM 749 N N . LYS A 1 96 ? 15.041 -2.850 -7.202 1.00 84.12 96 LYS A N 1
ATOM 750 C CA . LYS A 1 96 ? 16.181 -3.386 -6.455 1.00 84.12 96 LYS A CA 1
ATOM 751 C C . LYS A 1 96 ? 15.847 -3.337 -4.968 1.00 84.12 96 LYS A C 1
ATOM 753 O O . LYS A 1 96 ? 15.122 -2.447 -4.533 1.00 84.12 96 LYS A O 1
ATOM 758 N N . LYS A 1 97 ? 16.356 -4.298 -4.193 1.00 75.44 97 LYS A N 1
ATOM 759 C CA . LYS A 1 97 ? 16.357 -4.136 -2.737 1.00 75.44 97 LYS A CA 1
ATOM 760 C C . LYS A 1 97 ? 17.286 -2.969 -2.409 1.00 75.44 97 LYS A C 1
ATOM 762 O O . LYS A 1 97 ? 18.409 -2.958 -2.917 1.00 75.44 97 LYS A O 1
ATOM 767 N N . ALA A 1 98 ? 16.767 -2.007 -1.651 1.00 63.78 98 ALA A N 1
ATOM 768 C CA . ALA A 1 98 ? 17.573 -0.988 -0.995 1.00 63.78 98 ALA A CA 1
ATOM 769 C C . ALA A 1 98 ? 18.492 -1.635 0.051 1.00 63.78 98 ALA A C 1
ATOM 771 O O . ALA A 1 98 ? 18.098 -2.697 0.596 1.00 63.78 98 ALA A O 1
#

Nearest PDB structures (foldseek):
  7zs9-assembly1_2  TM=6.324E-01  e=7.212E-01  Saccharomyces cerevisiae
  7o72-assembly1_2  TM=6.111E-01  e=1.475E+00  Saccharomyces cerevisiae S288C
  5oqj-assembly1_2  TM=6.828E-01  e=2.041E+00  Saccharomyces cerevisiae S288C
  1htt-assembly2_D  TM=2.816E-01  e=3.911E+00  Escherichia coli
  2el9-assembly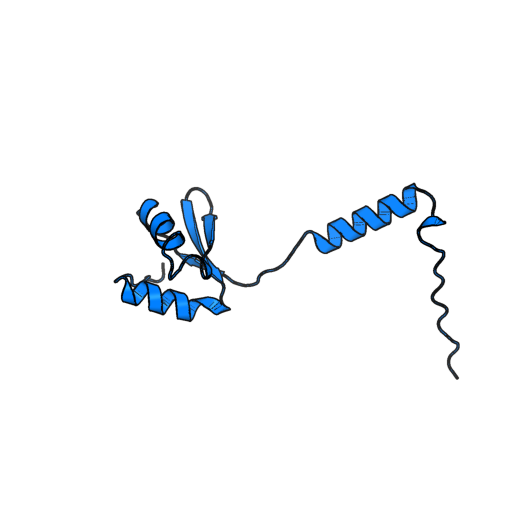2_C  TM=2.773E-01  e=3.434E+00  Escherichia coli

pLDDT: mean 86.81, std 13.16, range [41.59, 96.25]

Radius of gyration: 23.48 Å; Cα contacts (8 Å, |Δi|>4): 82; chains: 1; bounding box: 50×43×55 Å

Solvent-accessible surface area (backbone atoms only — not comparable to full-atom values): 6233 Å² total; per-residue (Å²): 134,83,80,83,83,75,82,87,71,77,63,73,84,77,47,58,68,71,57,45,54,50,52,51,52,48,52,50,60,71,64,68,68,78,88,83,77,66,60,50,79,46,76,60,95,53,64,63,58,52,55,52,50,36,66,34,84,92,32,40,88,53,40,42,77,44,71,58,88,95,40,64,30,34,39,25,45,61,93,36,43,70,61,50,53,53,51,37,48,76,73,72,47,76,87,72,85,129

Mean predicted aligned error: 9.22 Å

Foldseek 3Di:
DDDDPPPDDDDLVPDDPVVNVVVVVVVCVVPVDDDLDDWDKAFDPDLVVQVVQCPDPQCVVQWDWDDDPNGIIITGRPVCVVSSCVVCVVVVHDDDDD

Sequence (98 aa):
MPPPIQLSGQPADEFPQTVRVFFDDMTRRLGALRDSGKQLLLEADDPFLLTELANRPALRTLVRLATVGERPALLVPDEDEAAVRRQLKKLGYLPKKA